Protein AF-A0A183U383-F1 (afdb_monomer)

Solvent-accessible surface area (backbone atoms only — not comparable to full-atom values): 5497 Å² total; per-residue (Å²): 128,76,43,52,35,94,83,39,34,68,56,50,87,49,99,79,41,73,29,44,34,54,72,69,53,51,56,56,53,53,48,42,65,68,46,9,71,83,31,55,45,99,90,44,47,35,87,84,33,33,54,31,53,78,49,98,86,39,65,49,22,29,47,60,69,54,22,50,50,42,48,53,47,58,78,42,27,69,47,57,39,38,61,46,44,63,79,67,70,65,55,76,83,84,128

Secondary structure (DSSP, 8-state):
--EEPTTEEE--SSTT---EEETTHHHHHHHHHHHHGGGEETTEEPTT-EE--SSTT---EE-HHHHHHHHHHHHTTTTTEETHHHHTT------

pLDDT: mean 94.05, std 7.88, range [48.44, 98.62]

Mean predicted aligned error: 4.05 Å

Radius of gyration: 15.89 Å; Cα contacts (8 Å, |Δi|>4): 126; chains: 1; bounding box: 47×23×44 Å

Sequence (95 aa):
MNACENGKIWRAIDAYDYVCVDQQRLFDISEDNKLGDSRIAENGCQPPYVPRNAFVGDEVCVTKEESKRIQTENDEQHSHMRYYAFFNGQDTIGI

Organism: Toxocara canis (NCBI:txid6265)

Foldseek 3Di:
DKAFAPQWHFLCLDPPRQFTDHPCSVVVSVVLQVCQVVQADPVAGNPPWAFLCLDVPRRRTDHPVNSVV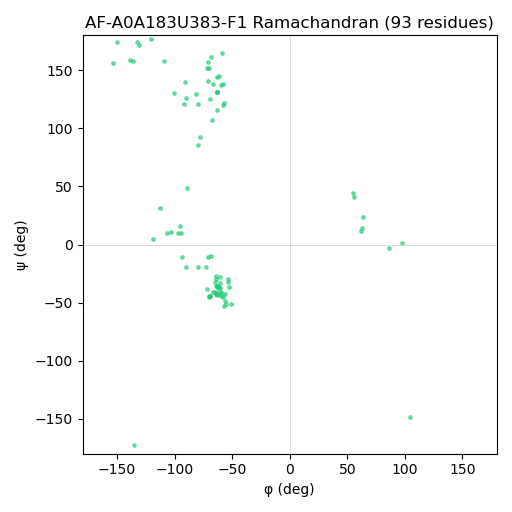SVVSVVCRLPRMPCSCVVVVVDDDDD

Structure (mmCIF, N/CA/C/O backbone):
data_AF-A0A183U383-F1
#
_entry.id   AF-A0A183U383-F1
#
loop_
_atom_site.group_PDB
_atom_site.id
_atom_site.type_symbol
_atom_site.label_atom_id
_atom_site.label_alt_id
_atom_site.label_comp_id
_atom_site.label_asym_id
_atom_site.label_entity_id
_atom_site.label_seq_id
_atom_site.pdbx_PDB_ins_code
_atom_site.Cartn_x
_atom_site.Cartn_y
_atom_site.Cartn_z
_atom_site.occupancy
_atom_site.B_iso_or_equiv
_atom_site.auth_seq_id
_atom_site.auth_comp_id
_atom_site.auth_asym_id
_atom_site.auth_atom_id
_atom_site.pdbx_PDB_model_num
ATOM 1 N N . MET A 1 1 ? 5.409 0.013 -22.938 1.00 77.62 1 MET A N 1
ATOM 2 C CA . MET A 1 1 ? 4.453 0.155 -21.830 1.00 77.62 1 MET A CA 1
ATOM 3 C C . MET A 1 1 ? 5.169 -0.225 -20.547 1.00 77.62 1 MET A C 1
ATOM 5 O O . MET A 1 1 ? 5.975 -1.152 -20.600 1.00 77.62 1 MET A O 1
ATOM 9 N N . ASN A 1 2 ? 4.911 0.482 -19.446 1.00 86.75 2 ASN A N 1
ATOM 10 C CA . ASN A 1 2 ? 5.425 0.085 -18.136 1.00 86.75 2 ASN A CA 1
ATOM 11 C C . ASN A 1 2 ? 4.875 -1.294 -17.748 1.00 86.75 2 ASN A C 1
ATOM 13 O O . ASN A 1 2 ? 3.748 -1.647 -18.097 1.00 86.75 2 ASN A O 1
ATOM 17 N N . ALA A 1 3 ? 5.692 -2.075 -17.057 1.00 93.88 3 ALA A N 1
ATOM 18 C CA . ALA A 1 3 ? 5.356 -3.406 -16.566 1.00 93.88 3 ALA A CA 1
ATOM 19 C C . ALA A 1 3 ? 6.207 -3.700 -15.334 1.00 93.88 3 ALA A C 1
ATOM 21 O O . ALA A 1 3 ? 7.298 -3.149 -15.218 1.00 93.88 3 ALA A O 1
ATOM 22 N N . CYS A 1 4 ? 5.771 -4.599 -14.459 1.00 97.00 4 CYS A N 1
ATOM 23 C CA . CYS A 1 4 ? 6.624 -5.026 -13.357 1.00 97.00 4 CYS A CA 1
ATOM 24 C C . CYS A 1 4 ? 7.808 -5.887 -13.823 1.00 97.00 4 CYS A C 1
ATOM 26 O O . CYS A 1 4 ? 7.765 -6.580 -14.848 1.00 97.00 4 CYS A O 1
ATOM 28 N N . GLU A 1 5 ? 8.895 -5.824 -13.058 1.00 96.94 5 GLU A N 1
ATOM 29 C CA . GLU A 1 5 ? 10.039 -6.725 -13.157 1.00 96.94 5 GLU A CA 1
ATOM 30 C C . GLU A 1 5 ? 9.643 -8.197 -12.946 1.00 96.94 5 GLU A C 1
ATOM 32 O O . GLU A 1 5 ? 8.550 -8.520 -12.485 1.00 96.94 5 GLU A O 1
ATOM 37 N N . ASN A 1 6 ? 10.532 -9.127 -13.325 1.00 95.44 6 ASN A N 1
ATOM 38 C CA . ASN A 1 6 ? 10.229 -10.557 -13.180 1.00 95.44 6 ASN A CA 1
ATOM 39 C C . ASN A 1 6 ? 10.057 -10.886 -11.692 1.00 95.44 6 ASN A C 1
ATOM 41 O O . ASN A 1 6 ? 10.917 -10.539 -10.889 1.00 95.44 6 ASN A O 1
ATOM 45 N N . GLY A 1 7 ? 8.971 -11.579 -11.345 1.00 95.50 7 GLY A N 1
ATOM 46 C CA . GLY A 1 7 ? 8.656 -11.939 -9.959 1.00 95.50 7 GLY A CA 1
ATOM 47 C C . GLY A 1 7 ? 7.892 -10.868 -9.175 1.00 95.50 7 GLY A C 1
ATOM 48 O O . GLY A 1 7 ? 7.496 -11.134 -8.044 1.00 95.50 7 GLY A O 1
ATOM 49 N N . LYS A 1 8 ? 7.638 -9.698 -9.772 1.00 97.88 8 LYS A N 1
ATOM 50 C CA . LYS A 1 8 ? 6.788 -8.645 -9.208 1.00 97.88 8 LYS A CA 1
ATOM 51 C C . LYS A 1 8 ? 5.479 -8.542 -9.983 1.00 97.88 8 LYS A C 1
ATOM 53 O O . LYS A 1 8 ? 5.392 -8.944 -11.144 1.00 97.88 8 LYS A O 1
ATOM 58 N N . ILE A 1 9 ? 4.464 -7.988 -9.335 1.00 97.38 9 ILE A N 1
ATOM 59 C CA . ILE A 1 9 ? 3.123 -7.807 -9.891 1.00 97.38 9 ILE A CA 1
ATOM 60 C C . ILE A 1 9 ? 2.554 -6.443 -9.498 1.00 97.38 9 ILE A C 1
ATOM 62 O O . ILE A 1 9 ? 2.996 -5.852 -8.515 1.00 97.38 9 ILE A O 1
ATOM 66 N N . TRP A 1 10 ? 1.564 -5.956 -10.248 1.00 97.38 10 TRP A N 1
ATOM 67 C CA . TRP A 1 10 ? 0.830 -4.756 -9.854 1.00 97.38 10 TRP A CA 1
ATOM 68 C C . TRP A 1 10 ? 0.085 -4.999 -8.547 1.00 97.38 10 TRP A C 1
ATOM 70 O O . TRP A 1 10 ? -0.624 -5.997 -8.410 1.00 97.38 10 TRP A O 1
ATOM 80 N N . ARG A 1 11 ? 0.246 -4.068 -7.611 1.00 97.44 11 ARG A N 1
ATOM 81 C CA . ARG A 1 11 ? -0.420 -4.055 -6.313 1.00 97.44 11 ARG A CA 1
ATOM 82 C C . ARG A 1 11 ? -1.940 -3.956 -6.462 1.00 97.44 11 ARG A C 1
ATOM 84 O O . ARG A 1 11 ? -2.657 -4.650 -5.745 1.00 97.44 11 ARG A O 1
ATOM 91 N N . ALA A 1 12 ? -2.396 -3.177 -7.445 1.00 95.38 12 ALA A N 1
ATOM 92 C CA . ALA A 1 12 ? -3.777 -3.141 -7.917 1.00 95.38 12 ALA A CA 1
ATOM 93 C C . ALA A 1 12 ? -4.814 -2.871 -6.808 1.00 95.38 12 ALA A C 1
ATOM 95 O O . ALA A 1 12 ? -5.858 -3.524 -6.754 1.00 95.38 12 ALA A O 1
ATOM 96 N N . ILE A 1 13 ? -4.535 -1.907 -5.923 1.00 97.44 13 ILE A N 1
ATOM 97 C CA . ILE A 1 13 ? -5.523 -1.399 -4.959 1.00 97.44 13 ILE A CA 1
ATOM 98 C C . ILE A 1 13 ? -6.732 -0.798 -5.688 1.00 97.44 13 ILE A C 1
ATOM 100 O O . ILE A 1 13 ? -7.869 -0.993 -5.255 1.00 97.44 13 ILE A O 1
ATOM 104 N N . ASP A 1 14 ? -6.496 -0.120 -6.811 1.00 94.69 14 ASP A N 1
ATOM 105 C CA . ASP A 1 14 ? -7.515 0.275 -7.777 1.00 94.69 14 ASP A CA 1
ATOM 106 C C . ASP A 1 14 ? -7.046 -0.017 -9.220 1.00 94.69 14 ASP A C 1
ATOM 108 O O . ASP A 1 14 ? -6.018 -0.661 -9.449 1.00 94.69 14 ASP A O 1
ATOM 112 N N . ALA A 1 15 ? -7.811 0.439 -10.217 1.00 94.44 15 ALA A N 1
ATOM 113 C CA . ALA A 1 15 ? -7.486 0.232 -11.631 1.00 94.44 15 ALA A CA 1
ATOM 114 C C . ALA A 1 15 ? -6.275 1.051 -12.132 1.00 94.44 15 ALA A C 1
ATOM 116 O O . ALA A 1 15 ? -5.812 0.819 -13.251 1.00 94.44 15 ALA A O 1
ATOM 117 N N . TYR A 1 16 ? -5.786 2.009 -11.341 1.00 93.25 16 TYR A N 1
ATOM 118 C CA . TYR A 1 16 ? -4.706 2.936 -11.683 1.00 93.25 16 TYR A CA 1
ATOM 119 C C . TYR A 1 16 ? -3.489 2.810 -10.746 1.00 93.25 16 TYR A C 1
ATOM 121 O O . TYR A 1 16 ? -2.528 3.566 -10.886 1.00 93.25 16 TYR A O 1
ATOM 129 N N . ASP A 1 17 ? -3.500 1.844 -9.826 1.00 96.50 17 ASP A N 1
ATOM 130 C CA . ASP A 1 17 ? -2.432 1.572 -8.867 1.00 96.50 17 ASP A CA 1
ATOM 131 C C . ASP A 1 17 ? -1.277 0.786 -9.510 1.00 96.50 17 ASP A C 1
ATOM 133 O O . ASP A 1 17 ? -1.200 -0.448 -9.458 1.00 96.50 17 ASP A O 1
ATOM 137 N N . TYR A 1 18 ? -0.359 1.530 -10.132 1.00 94.19 18 TYR A N 1
ATOM 138 C CA . TYR A 1 18 ? 0.832 1.009 -10.810 1.00 94.19 18 TYR A CA 1
ATOM 139 C C . TYR A 1 18 ? 2.048 0.887 -9.883 1.00 94.19 18 TYR A C 1
ATOM 141 O O . TYR A 1 18 ? 3.149 1.303 -10.237 1.00 94.19 18 TYR A O 1
ATOM 149 N N . VAL A 1 19 ? 1.865 0.285 -8.708 1.00 97.50 19 VAL A N 1
ATOM 150 C CA . VAL A 1 19 ? 2.960 -0.038 -7.781 1.00 97.50 19 VAL A CA 1
ATOM 151 C C . VAL A 1 19 ? 3.330 -1.515 -7.916 1.00 97.50 19 VAL A C 1
ATOM 153 O O . VAL A 1 19 ? 2.455 -2.378 -7.881 1.00 97.50 19 VAL A O 1
ATOM 156 N N . CYS A 1 20 ? 4.616 -1.832 -8.080 1.00 98.06 20 CYS A N 1
ATOM 157 C CA . CYS A 1 20 ? 5.084 -3.213 -8.220 1.00 98.06 20 CYS A CA 1
ATOM 158 C C . CYS A 1 20 ? 5.460 -3.835 -6.866 1.00 98.06 20 CYS A C 1
ATOM 160 O O . CYS A 1 20 ? 6.375 -3.376 -6.190 1.00 98.06 20 CYS A O 1
ATOM 162 N N . VAL A 1 21 ? 4.798 -4.933 -6.497 1.00 97.81 21 VAL A N 1
ATOM 163 C CA . VAL A 1 21 ? 4.952 -5.632 -5.207 1.00 97.81 21 VAL A CA 1
ATOM 164 C C . VAL A 1 21 ? 5.158 -7.139 -5.395 1.00 97.81 21 VAL A C 1
ATOM 166 O O . VAL A 1 21 ? 5.048 -7.665 -6.504 1.00 97.81 21 VAL A O 1
ATOM 169 N N . ASP A 1 22 ? 5.475 -7.855 -4.314 1.00 97.44 22 ASP A N 1
ATOM 170 C CA . ASP A 1 22 ? 5.501 -9.324 -4.316 1.00 97.44 22 ASP A CA 1
ATOM 171 C C . ASP A 1 22 ? 4.089 -9.921 -4.368 1.00 97.44 22 ASP A C 1
ATOM 173 O O . ASP A 1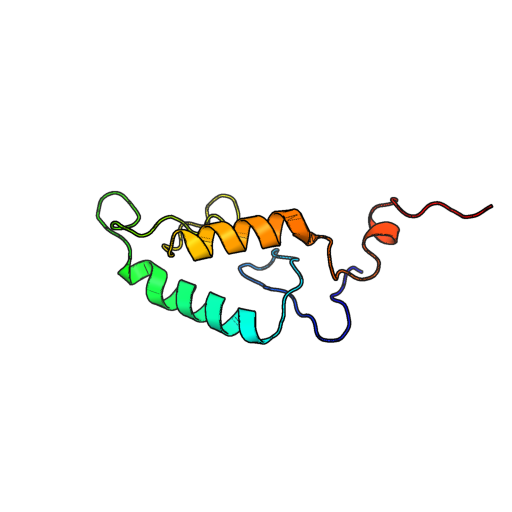 22 ? 3.141 -9.351 -3.832 1.00 97.44 22 ASP A O 1
ATOM 177 N N . GLN A 1 23 ? 3.958 -11.127 -4.932 1.00 96.69 23 GLN A N 1
ATOM 178 C CA . GLN A 1 23 ? 2.666 -11.814 -5.089 1.00 96.69 23 GLN A CA 1
ATOM 179 C C . GLN A 1 23 ? 1.869 -11.935 -3.782 1.00 96.69 23 GLN A C 1
ATOM 181 O O . GLN A 1 23 ? 0.642 -11.824 -3.790 1.00 96.69 23 GLN A O 1
ATOM 186 N N . GLN A 1 24 ? 2.561 -12.149 -2.658 1.00 96.44 24 GLN A N 1
ATOM 187 C CA . GLN A 1 24 ? 1.928 -12.291 -1.348 1.00 96.44 24 GLN A CA 1
ATOM 188 C C . GLN A 1 24 ? 1.147 -11.030 -0.940 1.00 96.44 24 GLN A C 1
ATOM 190 O O . GLN A 1 24 ? 0.150 -11.126 -0.230 1.00 96.44 24 GLN A O 1
ATOM 195 N N . ARG A 1 25 ? 1.553 -9.856 -1.437 1.00 97.38 25 ARG A N 1
ATOM 196 C CA . ARG A 1 25 ? 0.966 -8.569 -1.068 1.00 97.38 25 ARG A CA 1
ATOM 197 C C . ARG A 1 25 ? -0.503 -8.428 -1.469 1.00 97.38 25 ARG A C 1
ATOM 199 O O . ARG A 1 25 ? -1.245 -7.727 -0.790 1.00 97.38 25 ARG A O 1
ATOM 206 N N . LEU A 1 26 ? -0.950 -9.130 -2.516 1.00 96.44 26 LEU A N 1
ATOM 207 C CA . LEU A 1 26 ? -2.369 -9.135 -2.895 1.00 96.44 26 LEU A CA 1
ATOM 208 C C . LEU A 1 26 ? -3.264 -9.757 -1.822 1.00 96.44 26 LEU A C 1
ATOM 210 O O . LEU A 1 26 ? -4.431 -9.382 -1.716 1.00 96.44 26 LEU A O 1
ATOM 214 N N . PHE A 1 27 ? -2.745 -10.706 -1.038 1.00 97.12 27 PHE A N 1
ATOM 215 C CA . PHE A 1 27 ? -3.512 -11.294 0.056 1.00 97.12 27 PHE A CA 1
ATOM 216 C C . PHE A 1 27 ? -3.707 -10.282 1.180 1.00 97.12 27 PHE A C 1
ATOM 218 O O . PHE A 1 27 ? -4.842 -10.117 1.616 1.00 97.12 27 PHE A O 1
ATOM 225 N N . ASP A 1 28 ? -2.648 -9.557 1.558 1.00 96.81 28 ASP A N 1
ATOM 226 C CA . ASP A 1 28 ? -2.718 -8.489 2.561 1.00 96.81 28 ASP A CA 1
ATOM 227 C C . ASP A 1 28 ? -3.767 -7.433 2.151 1.00 96.81 28 ASP A C 1
ATOM 229 O O . ASP A 1 28 ? -4.681 -7.126 2.910 1.00 96.81 28 ASP A O 1
ATOM 233 N N . ILE A 1 29 ? -3.718 -6.958 0.899 1.00 97.88 29 ILE A N 1
ATOM 234 C CA . ILE A 1 29 ? -4.664 -5.950 0.379 1.00 97.88 29 ILE A CA 1
ATOM 235 C C . ILE A 1 29 ? -6.091 -6.485 0.329 1.00 97.88 29 ILE A C 1
ATOM 237 O O . ILE A 1 29 ? -7.046 -5.778 0.661 1.00 97.88 29 ILE A O 1
ATOM 241 N N . SER A 1 30 ? -6.261 -7.742 -0.090 1.00 97.56 30 SER A N 1
ATOM 242 C CA . SER A 1 30 ? -7.575 -8.374 -0.072 1.00 97.56 30 SER A CA 1
ATOM 243 C C . SER A 1 30 ? -8.120 -8.493 1.348 1.00 97.56 30 SER A C 1
ATOM 245 O O . SER A 1 30 ? -9.336 -8.407 1.518 1.00 97.56 30 SER A O 1
ATOM 247 N N . GLU A 1 31 ? -7.269 -8.745 2.339 1.00 97.62 31 GLU A N 1
ATOM 248 C CA . GLU A 1 31 ? -7.664 -8.824 3.741 1.00 97.62 31 GLU A CA 1
ATOM 249 C C . GLU A 1 31 ? -8.059 -7.446 4.278 1.00 97.62 31 GLU A C 1
ATOM 251 O O . GLU A 1 31 ? -9.129 -7.317 4.872 1.00 97.62 31 GLU A O 1
ATOM 256 N N . ASP A 1 32 ? -7.284 -6.405 3.976 1.00 97.75 32 ASP A N 1
ATOM 257 C CA . ASP A 1 32 ? -7.621 -5.029 4.340 1.00 97.75 32 ASP A CA 1
ATOM 258 C C . ASP A 1 32 ? -8.961 -4.589 3.763 1.00 97.75 32 ASP A C 1
ATOM 260 O O . ASP A 1 32 ? -9.794 -4.060 4.495 1.00 97.75 32 ASP A O 1
ATOM 264 N N . ASN A 1 33 ? -9.223 -4.880 2.487 1.00 97.19 33 ASN A N 1
ATOM 265 C CA . ASN A 1 33 ? -10.503 -4.551 1.861 1.00 97.19 33 ASN A CA 1
ATOM 266 C C . ASN A 1 33 ? -11.675 -5.308 2.514 1.00 97.19 33 ASN A C 1
ATOM 268 O O . ASN A 1 33 ? -12.765 -4.760 2.639 1.00 97.19 33 ASN A O 1
ATOM 272 N N . LYS A 1 34 ? -11.470 -6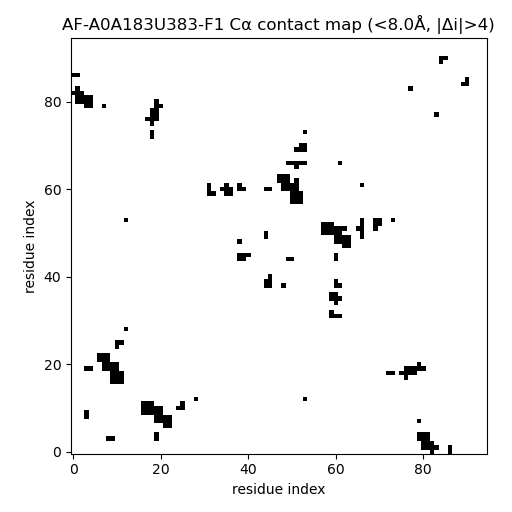.559 2.951 1.00 97.75 34 LYS A N 1
ATOM 273 C CA . LYS A 1 34 ? -12.511 -7.347 3.638 1.00 97.75 34 LYS A CA 1
ATOM 274 C C . LYS A 1 34 ? -12.792 -6.835 5.048 1.00 97.75 34 LYS A C 1
ATOM 276 O O . LYS A 1 34 ? -13.932 -6.885 5.500 1.00 97.75 34 LYS A O 1
ATOM 281 N N . LEU A 1 35 ? -11.753 -6.409 5.763 1.00 97.25 35 LEU A N 1
ATOM 282 C CA . LEU A 1 35 ? -11.852 -5.990 7.159 1.00 97.25 35 LEU A CA 1
ATOM 283 C C . LEU A 1 35 ? -12.136 -4.492 7.311 1.00 97.25 35 LEU A C 1
ATOM 285 O O . LEU A 1 35 ? -12.601 -4.090 8.376 1.00 97.25 35 LEU A O 1
ATOM 289 N N . GLY A 1 36 ? -11.887 -3.683 6.280 1.00 96.00 36 GLY A N 1
ATOM 290 C CA . GLY A 1 36 ? -12.011 -2.226 6.298 1.00 96.00 36 GLY A CA 1
ATOM 291 C C . GLY A 1 36 ? -13.352 -1.745 6.837 1.00 96.00 36 GLY A C 1
ATOM 292 O O . GLY A 1 36 ? -13.374 -0.980 7.799 1.00 96.00 36 GLY A O 1
ATOM 293 N N . ASP A 1 37 ? -14.457 -2.278 6.311 1.00 96.44 37 ASP A N 1
ATOM 294 C CA . ASP A 1 37 ? -15.812 -1.895 6.733 1.00 96.44 37 ASP A CA 1
ATOM 295 C C . ASP A 1 37 ? -16.082 -2.213 8.210 1.00 96.44 37 ASP A C 1
ATOM 297 O O . ASP A 1 37 ? -16.703 -1.429 8.926 1.00 96.44 37 ASP A O 1
ATOM 301 N N . SER A 1 38 ? -15.552 -3.336 8.711 1.00 97.31 38 SER A N 1
ATOM 302 C CA . SER A 1 38 ? -15.679 -3.725 10.127 1.00 97.31 38 SER A CA 1
ATOM 303 C C . SER A 1 38 ? -14.893 -2.819 11.081 1.00 97.31 38 SER A C 1
ATOM 305 O O . SER A 1 38 ? -15.020 -2.927 12.303 1.00 97.31 38 SER A O 1
ATOM 307 N N . ARG A 1 39 ? -14.054 -1.938 10.525 1.00 97.75 39 ARG A N 1
ATOM 308 C CA . ARG A 1 39 ? -13.196 -1.002 11.248 1.00 97.75 39 ARG A CA 1
ATOM 309 C C . ARG A 1 39 ? -13.700 0.444 11.171 1.00 97.75 39 ARG A C 1
ATOM 311 O O . ARG A 1 39 ? -12.990 1.342 11.619 1.00 97.75 39 ARG A O 1
ATOM 318 N N . ILE A 1 40 ? -14.911 0.674 10.662 1.00 97.50 40 ILE A N 1
ATOM 319 C CA . ILE A 1 40 ? -15.558 1.992 10.604 1.00 97.50 40 ILE A CA 1
ATOM 320 C C . ILE A 1 40 ? -16.410 2.234 11.866 1.00 97.50 40 ILE A C 1
ATOM 322 O O . ILE A 1 40 ? -17.101 1.345 12.356 1.00 97.50 40 ILE A O 1
ATOM 326 N N . ALA A 1 41 ? -16.370 3.461 12.378 1.00 95.25 41 ALA A N 1
ATOM 327 C CA . ALA A 1 41 ? -17.233 4.028 13.410 1.00 95.25 41 ALA A CA 1
ATOM 328 C C . ALA A 1 41 ? -17.967 5.271 12.863 1.00 95.25 41 ALA A C 1
ATOM 330 O O . ALA A 1 41 ? -17.729 5.706 11.739 1.00 95.25 41 ALA A O 1
ATOM 331 N N . GLU A 1 42 ? -18.844 5.877 13.671 1.00 93.88 42 GLU A N 1
ATOM 332 C CA . GLU A 1 42 ? -19.676 7.025 13.261 1.00 93.88 42 GLU A CA 1
ATOM 333 C C . GLU A 1 42 ? -18.866 8.200 12.678 1.00 93.88 42 GLU A C 1
ATOM 335 O O . GLU A 1 42 ? -19.325 8.868 11.759 1.00 93.88 42 GLU A O 1
ATOM 340 N N . ASN A 1 43 ? -17.637 8.412 13.165 1.00 92.88 43 ASN A N 1
ATOM 341 C CA . ASN A 1 43 ? -16.767 9.523 12.764 1.00 92.88 43 ASN A CA 1
ATOM 342 C C . ASN A 1 43 ? -15.515 9.069 11.980 1.00 92.88 43 ASN A C 1
ATOM 344 O O . ASN A 1 43 ? -14.459 9.691 12.097 1.00 92.88 43 ASN A O 1
ATOM 348 N N . GLY A 1 44 ? -15.608 7.976 11.215 1.00 96.06 44 GLY A N 1
ATOM 349 C CA . GLY A 1 44 ? -14.503 7.425 10.416 1.00 96.06 44 GLY A CA 1
ATOM 350 C C . GLY A 1 44 ? -13.892 6.173 11.044 1.00 96.06 44 GLY A C 1
ATOM 351 O O . GLY A 1 44 ? -14.593 5.407 11.696 1.00 96.06 44 GLY A O 1
ATOM 352 N N . CYS A 1 45 ? -12.596 5.926 10.856 1.00 98.19 45 CYS A N 1
ATOM 353 C CA . CYS A 1 45 ? -11.975 4.702 11.371 1.00 98.19 45 CYS A CA 1
ATOM 354 C C . CYS A 1 45 ? -12.023 4.614 12.902 1.00 98.19 45 CYS A C 1
ATOM 356 O O . CYS A 1 45 ? -11.642 5.548 13.611 1.00 98.19 45 CYS A O 1
ATOM 358 N N . GLN A 1 46 ? -12.465 3.467 13.419 1.00 97.75 46 GLN A N 1
ATOM 359 C CA . GLN A 1 46 ? -12.489 3.212 14.855 1.00 97.75 46 GLN A CA 1
ATOM 360 C C . GLN A 1 46 ? -11.051 3.126 15.401 1.00 97.75 46 GLN A C 1
ATOM 362 O O . GLN A 1 46 ? -10.205 2.478 14.779 1.00 97.75 46 GLN A O 1
ATOM 367 N N . PRO A 1 47 ? -10.729 3.713 16.568 1.00 96.12 47 PRO A N 1
ATOM 368 C CA . PRO A 1 47 ? -9.404 3.553 17.161 1.00 96.12 47 PRO A CA 1
ATOM 369 C C . PRO A 1 47 ? -9.070 2.067 17.417 1.00 96.12 47 PRO A C 1
ATOM 371 O O . PRO A 1 47 ? -9.934 1.335 17.902 1.00 96.12 47 PRO A O 1
ATOM 374 N N . PRO A 1 48 ? -7.837 1.597 17.132 1.00 96.25 48 PRO A N 1
ATOM 375 C CA . PRO A 1 48 ? -6.645 2.364 16.750 1.00 96.25 48 PRO A CA 1
ATOM 376 C C . PRO A 1 48 ? -6.421 2.499 15.229 1.00 96.25 48 PRO A C 1
ATOM 378 O O . PRO A 1 48 ? -5.336 2.925 14.823 1.00 96.25 48 PRO A O 1
ATOM 381 N N . TYR A 1 49 ? -7.393 2.104 14.406 1.00 98.56 49 TYR A N 1
ATOM 382 C CA . TYR A 1 49 ? -7.275 2.090 12.951 1.00 98.56 49 TYR A CA 1
ATOM 383 C C . TYR A 1 49 ? -7.264 3.501 12.361 1.00 98.56 49 TYR A C 1
ATOM 385 O O . TYR A 1 49 ? -7.739 4.465 12.962 1.00 98.56 49 TYR A O 1
ATOM 393 N N . VAL A 1 50 ? -6.698 3.607 11.166 1.00 98.38 50 VAL A N 1
ATOM 394 C CA . VAL A 1 50 ? -6.584 4.842 10.389 1.00 98.38 50 VAL A CA 1
ATOM 395 C C . VAL A 1 50 ? -6.946 4.561 8.929 1.00 98.38 50 VAL A C 1
ATOM 397 O O . VAL A 1 50 ? -6.861 3.405 8.507 1.00 98.38 50 VAL A O 1
ATOM 400 N N . PRO A 1 51 ? -7.335 5.577 8.142 1.00 98.25 51 PRO A N 1
ATOM 401 C CA . PRO A 1 51 ? -7.531 5.396 6.709 1.00 98.25 51 PRO A CA 1
ATOM 402 C C . PRO A 1 51 ? -6.235 4.925 6.040 1.00 98.25 51 PRO A C 1
ATOM 404 O O . PRO A 1 51 ? -5.150 5.434 6.344 1.00 98.25 51 PRO A O 1
ATOM 407 N N . ARG A 1 52 ? -6.345 3.957 5.128 1.00 98.38 52 ARG A N 1
ATOM 408 C CA . ARG A 1 52 ? -5.215 3.396 4.381 1.00 98.38 52 ARG A CA 1
ATOM 409 C C . ARG A 1 52 ? -4.515 4.467 3.560 1.00 98.38 52 ARG A C 1
ATOM 411 O O . ARG A 1 52 ? -3.286 4.523 3.601 1.00 98.38 52 ARG A O 1
ATOM 418 N N . ASN A 1 53 ? -5.280 5.366 2.935 1.00 97.19 53 ASN A N 1
ATOM 419 C CA . ASN A 1 53 ? -4.775 6.512 2.181 1.00 97.19 53 ASN A CA 1
ATOM 420 C C . ASN A 1 53 ? -3.784 6.118 1.070 1.00 97.19 53 ASN A C 1
ATOM 422 O O . ASN A 1 53 ? -2.776 6.801 0.876 1.00 97.19 53 ASN A O 1
ATOM 426 N N . ALA A 1 54 ? -4.055 5.033 0.335 1.00 97.88 54 ALA A N 1
ATOM 427 C CA . ALA A 1 54 ? -3.256 4.657 -0.833 1.00 97.88 54 ALA A CA 1
ATOM 428 C C . ALA A 1 54 ? -3.350 5.693 -1.963 1.00 97.88 54 ALA A C 1
ATOM 430 O O . ALA A 1 54 ? -2.381 5.907 -2.685 1.00 97.88 54 ALA A O 1
ATOM 431 N N . PHE A 1 55 ? -4.496 6.358 -2.089 1.00 96.44 55 PHE A N 1
ATOM 432 C CA . PHE A 1 55 ? -4.743 7.481 -2.989 1.00 96.44 55 PHE A CA 1
ATOM 433 C C . PHE A 1 55 ? -5.808 8.406 -2.379 1.00 96.44 55 PHE A C 1
ATOM 435 O O . PHE A 1 55 ? -6.395 8.107 -1.335 1.00 96.44 55 PHE A O 1
ATOM 442 N N . VAL A 1 56 ? -6.064 9.553 -3.015 1.00 96.25 56 VAL A N 1
ATOM 443 C CA . VAL A 1 56 ? -7.089 10.503 -2.551 1.00 96.25 56 VAL A CA 1
ATOM 444 C C . VAL A 1 56 ? -8.473 9.851 -2.603 1.00 96.25 56 VAL A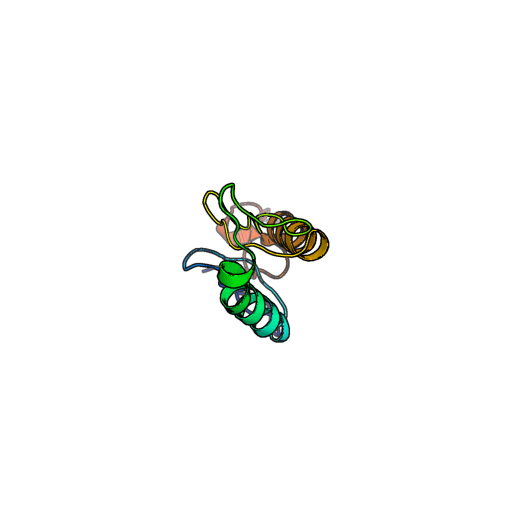 C 1
ATOM 446 O O . VAL A 1 56 ? -8.973 9.552 -3.683 1.00 96.25 56 VAL A O 1
ATOM 449 N N . GLY A 1 57 ? -9.100 9.677 -1.438 1.00 95.31 57 GLY A N 1
ATOM 450 C CA . GLY A 1 57 ? -10.408 9.027 -1.299 1.00 95.31 57 GLY A CA 1
ATOM 451 C C . GLY A 1 57 ? -10.350 7.544 -0.912 1.00 95.31 57 GLY A C 1
ATOM 452 O O . GLY A 1 57 ? -11.400 6.923 -0.780 1.00 95.31 57 GLY A O 1
ATOM 453 N N . ASP 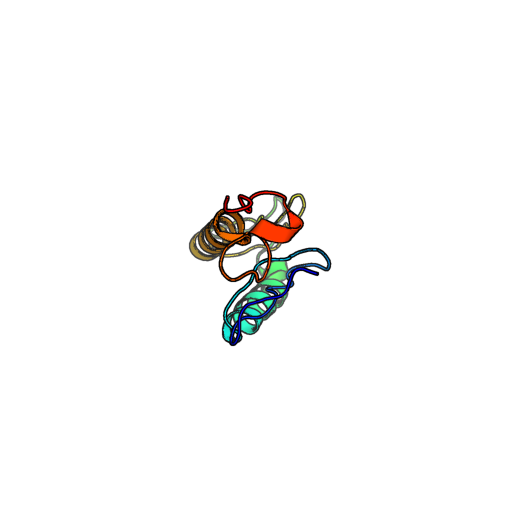A 1 58 ? -9.161 6.970 -0.700 1.00 97.81 58 ASP A N 1
ATOM 454 C CA . ASP A 1 58 ? -9.021 5.624 -0.134 1.00 97.81 58 ASP A CA 1
ATOM 455 C C . ASP A 1 58 ? -9.227 5.629 1.389 1.00 97.81 58 ASP A C 1
ATOM 457 O O . ASP A 1 58 ? -8.295 5.835 2.172 1.00 97.81 58 ASP A O 1
ATOM 461 N N . GLU A 1 59 ? -10.468 5.385 1.805 1.00 96.12 59 GLU A N 1
ATOM 462 C CA . GLU A 1 59 ? -10.895 5.432 3.209 1.00 96.12 59 GLU A CA 1
ATOM 463 C C . GLU A 1 59 ? -10.919 4.059 3.902 1.00 96.12 59 GLU A C 1
ATOM 465 O O . GLU A 1 59 ? -11.401 3.944 5.029 1.00 96.12 59 GLU A O 1
ATOM 470 N N . VAL A 1 60 ? -10.378 3.008 3.271 1.00 98.44 60 VAL A N 1
ATOM 471 C CA . VAL A 1 60 ? -10.317 1.666 3.873 1.00 98.44 60 VAL A CA 1
ATOM 472 C C . VAL A 1 60 ? -9.572 1.731 5.205 1.00 98.44 60 VAL A C 1
ATOM 474 O O . VAL A 1 60 ? -8.416 2.142 5.264 1.00 98.44 60 VAL A O 1
ATOM 477 N N . CYS A 1 61 ? -10.216 1.317 6.294 1.00 98.62 61 CYS A N 1
ATOM 478 C CA . CYS A 1 61 ? -9.618 1.395 7.622 1.00 98.62 61 CYS A CA 1
ATOM 479 C C . CYS A 1 61 ? -8.623 0.246 7.867 1.00 98.62 61 CYS A C 1
ATOM 481 O O . CYS A 1 61 ? -8.978 -0.937 7.855 1.00 98.62 61 CYS A O 1
ATOM 483 N N . VAL A 1 62 ? -7.367 0.593 8.144 1.00 98.62 62 VAL A N 1
ATOM 484 C CA . VAL A 1 62 ? -6.244 -0.337 8.361 1.00 98.62 62 VAL A CA 1
ATOM 485 C C . VAL A 1 62 ? -5.444 0.038 9.607 1.00 98.62 62 VAL A C 1
ATOM 487 O O . VAL A 1 62 ? -5.730 1.030 10.280 1.00 98.62 62 VAL A O 1
ATOM 490 N N . THR A 1 63 ? -4.465 -0.783 9.985 1.00 98.44 63 THR A N 1
ATOM 491 C CA . THR A 1 63 ? -3.556 -0.439 11.087 1.00 98.44 63 THR A CA 1
ATOM 492 C C . THR A 1 63 ? -2.646 0.729 10.691 1.00 98.44 63 THR A C 1
ATOM 494 O O . THR A 1 63 ? -2.457 1.030 9.511 1.00 98.44 63 THR A O 1
ATOM 497 N N . LYS A 1 64 ? -2.043 1.400 11.678 1.00 98.31 64 LYS A N 1
ATOM 498 C CA . LYS A 1 64 ? -1.095 2.493 11.402 1.00 98.31 64 LYS A CA 1
ATOM 499 C C . LYS A 1 64 ? 0.140 1.995 10.656 1.00 98.31 64 LYS A C 1
ATOM 501 O O . LYS A 1 64 ? 0.673 2.701 9.805 1.00 98.31 64 LYS A O 1
ATOM 506 N N . GLU A 1 65 ? 0.583 0.787 10.979 1.00 98.44 65 GLU A N 1
ATOM 507 C CA . GLU A 1 65 ? 1.708 0.117 10.340 1.00 98.44 65 GLU A CA 1
ATOM 508 C C . GLU A 1 65 ? 1.419 -0.144 8.861 1.00 98.44 65 GLU A C 1
ATOM 510 O O . GLU A 1 65 ? 2.269 0.131 8.016 1.00 98.44 65 GLU A O 1
ATOM 515 N N . GLU A 1 66 ? 0.208 -0.601 8.545 1.00 98.38 66 GLU A N 1
ATOM 516 C CA . GLU A 1 66 ? -0.211 -0.881 7.175 1.00 98.38 66 GLU A CA 1
ATOM 517 C C . GLU A 1 66 ? -0.378 0.400 6.352 1.00 98.38 66 GLU A C 1
ATOM 519 O O . GLU A 1 66 ? 0.163 0.497 5.253 1.00 98.38 66 GLU A O 1
ATOM 524 N N . SER A 1 67 ? -1.011 1.437 6.912 1.00 98.44 67 SER A N 1
ATOM 525 C CA . SER A 1 67 ? -1.069 2.754 6.261 1.00 98.44 67 SER A CA 1
ATOM 526 C C . SER A 1 67 ? 0.337 3.292 5.962 1.00 98.44 67 SER A C 1
ATOM 528 O O . SER A 1 67 ? 0.604 3.760 4.857 1.00 98.44 67 SER A O 1
ATOM 530 N N . LYS A 1 68 ? 1.289 3.150 6.895 1.00 98.56 68 LYS A N 1
ATOM 531 C CA . LYS A 1 68 ? 2.684 3.551 6.661 1.00 98.56 68 LYS A CA 1
ATOM 532 C C . LYS A 1 68 ? 3.351 2.730 5.553 1.00 98.56 68 LYS A C 1
ATOM 534 O O . LYS A 1 68 ? 4.064 3.306 4.736 1.00 98.56 68 LYS A O 1
ATOM 539 N N . ARG A 1 69 ? 3.126 1.414 5.515 1.00 98.19 69 ARG A N 1
ATOM 540 C CA . ARG A 1 69 ? 3.660 0.530 4.468 1.00 98.19 69 ARG A CA 1
ATOM 541 C C . ARG A 1 69 ? 3.161 0.947 3.086 1.00 98.19 69 ARG A C 1
ATOM 543 O O . ARG A 1 69 ? 3.967 1.056 2.170 1.00 98.19 69 ARG A O 1
ATOM 550 N N . ILE A 1 70 ? 1.870 1.245 2.964 1.00 98.31 70 ILE A N 1
ATOM 551 C CA . ILE A 1 70 ? 1.255 1.747 1.730 1.00 98.31 70 ILE A CA 1
ATOM 552 C C . ILE A 1 70 ? 1.908 3.051 1.265 1.00 98.31 70 ILE A C 1
ATOM 554 O O . ILE A 1 70 ? 2.180 3.189 0.074 1.00 98.31 70 ILE A O 1
ATOM 558 N N . GLN A 1 71 ? 2.209 3.977 2.183 1.00 98.19 71 GLN A N 1
ATOM 559 C CA . GLN A 1 71 ? 2.901 5.217 1.817 1.00 98.19 71 GLN A CA 1
ATOM 560 C C . GLN A 1 71 ? 4.334 4.972 1.347 1.00 98.19 71 GLN A C 1
ATOM 562 O O . GLN A 1 71 ? 4.742 5.544 0.345 1.00 98.19 71 GLN A O 1
ATOM 567 N N . THR A 1 72 ? 5.078 4.077 1.999 1.00 98.25 72 THR A N 1
ATOM 568 C CA . THR A 1 72 ? 6.415 3.692 1.518 1.00 98.25 72 THR A CA 1
ATOM 569 C C . THR A 1 72 ? 6.352 3.055 0.128 1.00 98.25 72 THR A C 1
ATOM 571 O O . THR A 1 72 ? 7.138 3.409 -0.742 1.00 98.25 72 THR A O 1
ATOM 574 N N . GLU A 1 73 ? 5.384 2.171 -0.117 1.00 97.81 73 GLU A N 1
ATOM 575 C CA . GLU A 1 73 ? 5.157 1.572 -1.438 1.00 97.81 73 GLU A CA 1
ATOM 576 C C . GLU A 1 73 ? 4.810 2.627 -2.509 1.00 97.81 73 GLU A C 1
ATOM 578 O O . GLU A 1 73 ? 5.256 2.511 -3.648 1.00 97.81 73 GLU A O 1
ATOM 583 N N . ASN A 1 74 ? 4.053 3.669 -2.149 1.00 97.38 74 ASN A N 1
ATOM 584 C CA . ASN A 1 74 ? 3.741 4.790 -3.039 1.00 97.38 74 ASN A CA 1
ATOM 585 C C . ASN A 1 74 ? 4.971 5.658 -3.339 1.00 97.38 74 ASN A C 1
ATOM 587 O O . ASN A 1 74 ? 5.201 6.014 -4.495 1.00 97.38 74 ASN A O 1
ATOM 591 N N . ASP A 1 75 ? 5.770 5.982 -2.320 1.00 97.44 75 ASP A N 1
ATOM 592 C CA . ASP A 1 75 ? 7.014 6.746 -2.474 1.00 97.44 75 ASP A CA 1
ATOM 593 C C . ASP A 1 75 ? 8.007 6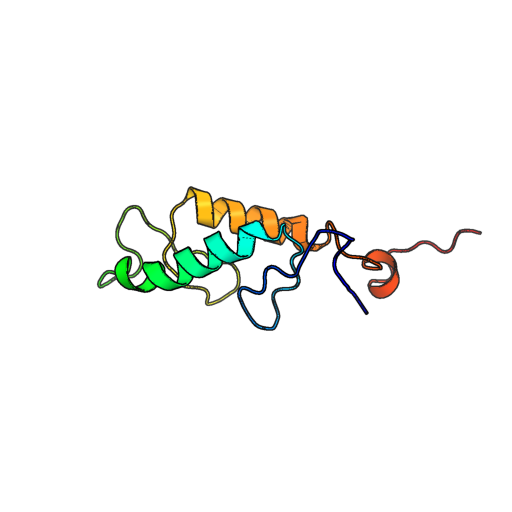.005 -3.387 1.00 97.44 75 ASP A C 1
ATOM 595 O O . ASP A 1 75 ? 8.741 6.614 -4.168 1.00 97.44 75 ASP A O 1
ATOM 599 N N . GLU A 1 76 ? 7.986 4.674 -3.332 1.00 95.38 76 GLU A N 1
ATOM 600 C CA . GLU A 1 76 ? 8.811 3.778 -4.135 1.00 95.38 76 GLU A CA 1
ATOM 601 C C . GLU A 1 76 ? 8.104 3.274 -5.405 1.00 95.38 76 GLU A C 1
ATOM 603 O O . GLU A 1 76 ? 8.587 2.325 -6.016 1.00 95.38 76 GLU A O 1
ATOM 608 N N . GLN A 1 77 ? 7.001 3.892 -5.858 1.00 94.00 77 GLN A N 1
ATOM 609 C CA . GLN A 1 77 ? 6.171 3.349 -6.952 1.00 94.00 77 GLN A CA 1
ATOM 610 C C . GLN A 1 77 ? 6.947 3.030 -8.243 1.00 94.00 77 GLN A C 1
ATOM 612 O O . GLN A 1 77 ? 6.575 2.135 -8.995 1.00 94.00 77 GLN A O 1
ATOM 617 N N . HIS A 1 78 ? 8.031 3.763 -8.506 1.00 93.44 78 HIS A N 1
ATOM 618 C CA . HIS A 1 78 ? 8.865 3.610 -9.697 1.00 93.44 78 HIS A CA 1
ATOM 619 C C . HIS A 1 78 ? 9.838 2.434 -9.599 1.00 93.44 78 HIS A C 1
ATOM 621 O O . HIS A 1 78 ? 10.357 1.960 -10.614 1.00 93.44 78 HIS A O 1
ATOM 627 N N . SER A 1 79 ? 10.094 1.963 -8.381 1.00 93.06 79 SER A N 1
ATOM 628 C CA . SER A 1 79 ? 10.909 0.790 -8.121 1.00 93.06 79 SER A CA 1
ATOM 629 C C . SER A 1 79 ? 10.246 -0.441 -8.722 1.00 93.06 79 SER A C 1
ATOM 631 O O . SER A 1 79 ? 9.025 -0.590 -8.737 1.00 93.06 79 SER A O 1
ATOM 633 N N . HIS A 1 80 ? 11.069 -1.350 -9.235 1.00 95.12 80 HIS A N 1
ATOM 634 C CA . HIS A 1 80 ? 10.618 -2.595 -9.853 1.00 95.12 80 HIS A CA 1
ATOM 635 C C . HIS A 1 80 ? 9.738 -2.445 -11.104 1.00 95.12 80 HIS A C 1
ATOM 637 O O . HIS A 1 80 ? 9.175 -3.435 -11.583 1.00 95.12 80 HIS A O 1
ATOM 643 N N . MET A 1 81 ? 9.637 -1.240 -11.670 1.00 95.31 81 MET A N 1
ATOM 644 C CA . MET A 1 81 ? 9.010 -1.007 -12.966 1.00 95.31 81 MET A CA 1
ATOM 645 C C . MET A 1 81 ? 10.043 -1.120 -14.092 1.00 95.31 81 MET A C 1
ATOM 647 O O . MET A 1 81 ? 11.038 -0.399 -14.150 1.00 95.31 81 MET A O 1
ATOM 651 N N . ARG A 1 82 ? 9.758 -1.965 -15.080 1.00 93.38 82 ARG A N 1
ATOM 652 C CA . ARG A 1 82 ? 10.496 -1.997 -16.343 1.00 93.38 82 ARG A CA 1
ATOM 653 C C . ARG A 1 82 ? 10.186 -0.769 -17.176 1.00 93.38 82 ARG A C 1
ATOM 655 O O . ARG A 1 82 ? 9.023 -0.390 -17.323 1.00 93.38 82 ARG A O 1
ATOM 662 N N . TYR A 1 83 ? 11.232 -0.249 -17.816 1.00 88.62 83 TYR A N 1
ATOM 663 C CA . TYR A 1 83 ? 11.165 0.849 -18.782 1.00 88.62 83 TYR A CA 1
ATOM 664 C C . TYR A 1 83 ? 10.650 2.174 -18.204 1.00 88.62 83 TYR A C 1
ATOM 666 O O . TYR A 1 83 ? 10.322 3.076 -18.974 1.00 88.62 83 TYR A O 1
ATOM 674 N N . TYR A 1 84 ? 10.598 2.307 -16.873 1.00 89.81 84 TYR A N 1
ATOM 675 C CA . TYR A 1 84 ? 10.131 3.524 -16.220 1.00 89.81 84 TYR A CA 1
ATOM 676 C C . TYR A 1 84 ? 10.917 4.750 -16.699 1.00 89.81 84 TYR A C 1
ATOM 678 O O . TYR A 1 84 ? 10.317 5.712 -17.174 1.00 89.81 84 TYR A O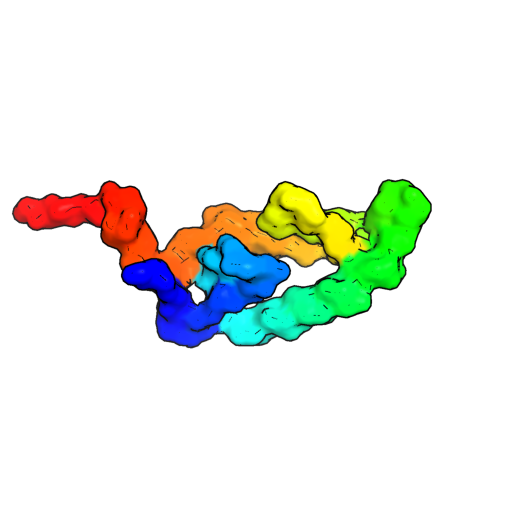 1
ATOM 686 N N . ALA A 1 85 ? 12.250 4.685 -16.664 1.00 86.75 85 ALA A N 1
ATOM 687 C CA . ALA A 1 85 ? 13.097 5.797 -17.081 1.00 86.75 85 ALA A CA 1
ATOM 688 C C . ALA A 1 85 ? 12.936 6.133 -18.578 1.00 86.75 85 ALA A C 1
ATOM 690 O O . ALA A 1 85 ? 12.755 7.302 -18.922 1.00 86.75 85 ALA A O 1
ATOM 691 N N . PHE A 1 86 ? 12.873 5.119 -19.448 1.00 87.38 86 PHE A N 1
ATOM 692 C CA . PHE A 1 86 ? 12.619 5.284 -20.884 1.00 87.38 86 PHE A CA 1
ATOM 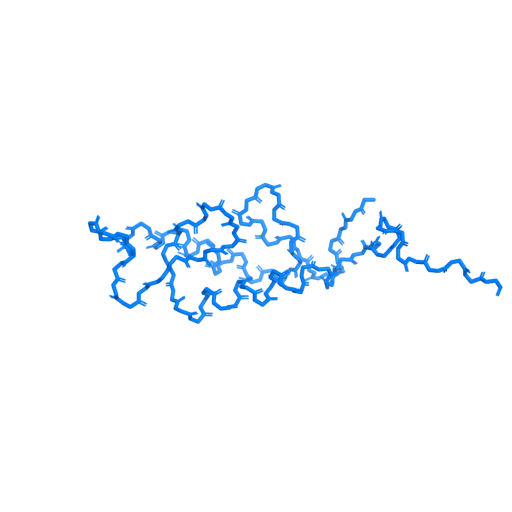693 C C . PHE A 1 86 ? 11.300 6.014 -21.167 1.00 87.38 86 PHE A C 1
ATOM 695 O O . PHE A 1 86 ? 11.276 7.020 -21.875 1.00 87.38 86 PHE A O 1
ATOM 702 N N . PHE A 1 87 ? 10.188 5.532 -20.600 1.00 86.00 87 PHE A N 1
ATOM 703 C CA . PHE A 1 87 ? 8.863 6.100 -20.868 1.00 86.00 87 PHE A CA 1
ATOM 704 C C . PHE A 1 87 ? 8.637 7.462 -20.204 1.00 86.00 87 PHE A C 1
ATOM 706 O O . PHE A 1 87 ? 7.764 8.202 -20.652 1.00 86.00 87 PHE A O 1
ATOM 713 N N . ASN A 1 88 ? 9.429 7.810 -19.187 1.00 85.12 88 ASN A N 1
ATOM 714 C CA . ASN A 1 88 ? 9.360 9.101 -18.502 1.00 85.12 88 ASN A CA 1
ATOM 715 C C . ASN A 1 88 ? 10.481 10.070 -18.915 1.00 85.12 88 ASN A C 1
ATOM 717 O O . ASN A 1 88 ?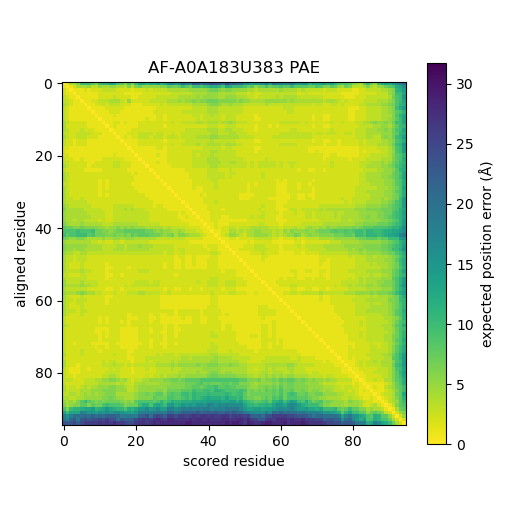 10.647 11.108 -18.278 1.00 85.12 88 ASN A O 1
ATOM 721 N N . GLY A 1 89 ? 11.250 9.759 -19.968 1.00 84.38 89 GLY A N 1
ATOM 722 C CA . GLY A 1 89 ? 12.299 10.646 -20.486 1.00 84.38 89 GLY A CA 1
ATOM 723 C C . GLY A 1 89 ? 13.445 10.905 -19.503 1.00 84.38 89 GLY A C 1
ATOM 724 O O . GLY A 1 89 ? 14.102 11.939 -19.587 1.00 84.38 89 GLY A O 1
ATOM 725 N N . GLN A 1 90 ? 13.656 9.992 -18.553 1.00 85.69 90 GLN A N 1
ATOM 726 C CA . GLN A 1 90 ? 14.739 10.046 -17.565 1.00 85.69 90 GLN A CA 1
ATOM 727 C C . GLN A 1 90 ? 15.979 9.267 -18.025 1.00 85.69 90 GLN A C 1
ATOM 729 O O . GLN A 1 90 ? 17.042 9.399 -17.420 1.00 85.69 90 GLN A O 1
ATOM 734 N N . ASP A 1 91 ? 15.860 8.481 -19.099 1.00 80.50 91 ASP A N 1
ATOM 735 C CA . ASP A 1 91 ? 17.010 7.866 -19.757 1.00 80.50 91 ASP A CA 1
ATOM 736 C C . ASP A 1 91 ? 17.852 8.939 -20.456 1.00 80.50 91 ASP A C 1
ATOM 738 O O . ASP A 1 91 ? 17.367 9.699 -21.299 1.00 80.50 91 ASP A O 1
ATOM 742 N N . THR A 1 92 ? 19.143 8.985 -20.137 1.00 75.44 92 THR A N 1
ATOM 743 C CA . THR A 1 92 ? 20.109 9.776 -20.894 1.00 75.44 92 THR A CA 1
ATOM 744 C C . THR A 1 92 ? 20.531 8.992 -22.134 1.00 75.44 92 THR A C 1
ATOM 746 O O . THR A 1 92 ? 20.922 7.828 -22.051 1.00 75.44 92 THR A O 1
ATOM 749 N N . ILE A 1 93 ? 20.467 9.621 -23.312 1.00 66.94 93 ILE A N 1
ATOM 750 C CA . ILE A 1 93 ? 21.099 9.051 -24.506 1.00 66.94 93 ILE A CA 1
ATOM 751 C C . ILE A 1 93 ? 22.607 9.107 -24.260 1.00 66.94 93 ILE A C 1
ATOM 753 O O . ILE A 1 93 ? 23.195 10.188 -24.256 1.00 66.94 93 ILE A O 1
ATOM 757 N N . GLY A 1 94 ? 23.217 7.949 -23.999 1.00 62.66 94 GLY A N 1
ATOM 758 C CA . GLY A 1 94 ? 24.669 7.818 -23.975 1.00 62.66 94 GLY A CA 1
ATOM 759 C C . GLY A 1 94 ? 25.232 8.236 -25.332 1.00 62.66 94 GLY A C 1
ATOM 760 O O . GLY A 1 94 ? 24.840 7.669 -26.353 1.00 62.66 94 GLY A O 1
ATOM 761 N N . ILE A 1 95 ? 26.087 9.260 -25.328 1.00 48.44 95 ILE A N 1
ATOM 762 C CA . ILE A 1 95 ? 26.909 9.677 -26.473 1.00 48.44 95 ILE A CA 1
ATOM 763 C C . ILE A 1 95 ? 28.158 8.799 -26.505 1.00 48.44 95 ILE A C 1
ATOM 765 O O . ILE A 1 95 ? 28.730 8.583 -25.410 1.00 48.44 95 ILE A O 1
#